Protein AF-X1DTW3-F1 (afdb_monomer)

pLDDT: mean 77.18, std 14.99, range [38.0, 96.31]

Organism: NCBI:txid412755

Solvent-accessible surface area (backbone atoms only — not comparable to full-atom values): 9572 Å² total; per-residue (Å²): 122,100,58,83,88,51,92,76,68,84,74,63,46,81,51,76,61,76,62,51,78,38,65,76,52,31,53,56,52,50,54,46,52,75,69,61,36,42,30,40,31,27,50,89,55,47,87,76,67,81,74,84,56,92,40,57,42,77,36,56,62,44,40,70,92,79,37,94,82,64,48,69,73,65,44,62,70,57,62,69,62,91,46,74,88,81,45,56,40,44,41,71,97,39,68,62,55,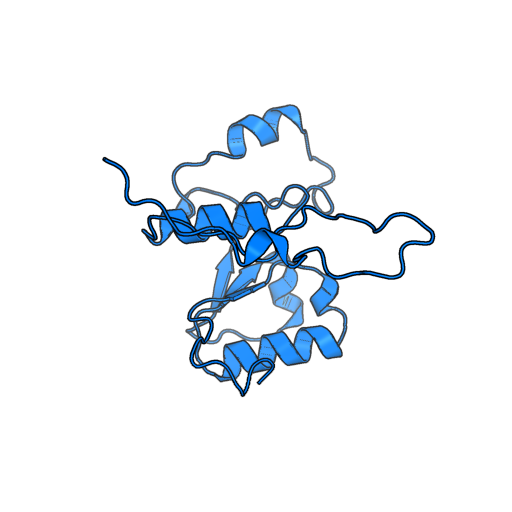35,52,52,52,52,40,48,74,73,65,54,74,85,82,84,86,75,93,78,68,84,80,71,72,77,62,92,86,62,86,70,87,71,86,79,52,78,75,70,75,69,66,74,80,74,72,85,128

Radius of gyration: 17.98 Å; Cα contacts (8 Å, |Δi|>4): 119; chains: 1; bounding box: 47×44×44 Å

Foldseek 3Di:
DVCPPDPDDDQEEEEEDPCCVDVVVVVVVVVCVVVVRQYEYEPVCCVVNPDDDPSYDYAHADDPVPDPVDDVVVVVVVLCDVDSVVDHHYCPQHPVSSVVSVCVNVVDPPDDDDPPPSPDDDDVPDPDPDPDDCVVVPPPPPPDD

Sequence (145 aa):
MRFPKTDWRPSHFLCVTTWVMKDSYRADVLKAIDLGIPCFMGERIRHIFDRDDKNIVWIDCAFPHFDKSYDINETRLKWWLRDISDGTLNFYAHSLFATTRLAAYMGFNPLYFVGCDLGWKGIKGDTDQDHFDSSYEDTTFRKPS

Nearest PDB structures (foldseek):
  9c0t-assembly1_D  TM=6.292E-01  e=6.115E-01  Methanosarcina thermophila
  5dou-assembly2_C  TM=4.445E-01  e=2.544E-01  Homo sapiens
  5dou-assembly1_B  TM=4.402E-01  e=2.223E-01  Homo sapiens
  5dou-assembly2_D  TM=4.225E-01  e=3.565E-01  Homo sapiens
  3cuy-assembly1_A  TM=4.625E-01  e=1.200E+00  Xanthomonas campestris pv. campestris

Mean predicted aligned error: 9.66 Å

Secondary structure (DSSP, 8-state):
---TT-S---S-EEE--GGGGSHHHHHHHHHHHHTT--EEEEGGGHHHH----TTEEEE-EE-TTT-TT--HHHHHHHTT-S-STTSPEE-SS-HHHHHHHHHHHTT--S----S--TT----TT--------GGGGG-------

Structure (mmCIF, N/CA/C/O backbone):
data_AF-X1DTW3-F1
#
_entry.id   AF-X1DTW3-F1
#
loop_
_atom_site.group_PDB
_atom_site.id
_atom_site.type_symbol
_atom_site.label_atom_id
_atom_site.label_alt_id
_atom_site.label_comp_id
_atom_site.label_asym_id
_atom_site.label_entity_id
_atom_site.label_seq_id
_atom_site.pdbx_PDB_ins_code
_atom_site.Cartn_x
_atom_site.Cartn_y
_atom_site.Cartn_z
_atom_site.occupancy
_atom_site.B_iso_or_equiv
_atom_site.auth_seq_id
_atom_site.auth_comp_id
_atom_site.auth_asym_id
_atom_site.auth_atom_id
_atom_site.pdbx_PDB_model_num
ATOM 1 N N . MET A 1 1 ? 3.481 -14.038 12.176 1.00 52.19 1 MET A N 1
ATOM 2 C CA . MET A 1 1 ? 3.506 -12.564 12.314 1.00 52.19 1 MET A CA 1
ATOM 3 C C . MET A 1 1 ? 4.961 -12.115 12.218 1.00 52.19 1 MET A C 1
ATOM 5 O O . MET A 1 1 ? 5.769 -12.684 12.938 1.00 52.19 1 MET A O 1
ATOM 9 N N . ARG A 1 2 ? 5.327 -11.211 11.291 1.00 49.09 2 ARG A N 1
ATOM 10 C CA . ARG A 1 2 ? 6.746 -10.918 10.969 1.00 49.09 2 ARG A CA 1
ATOM 11 C C . ARG A 1 2 ? 7.518 -10.164 12.073 1.00 49.09 2 ARG A C 1
ATOM 13 O O . ARG A 1 2 ? 8.738 -10.222 12.068 1.00 49.09 2 ARG A O 1
ATOM 20 N N . PHE A 1 3 ? 6.839 -9.555 13.052 1.00 64.75 3 PHE A N 1
ATOM 21 C CA . PHE A 1 3 ? 7.474 -8.805 14.151 1.00 64.75 3 PHE A CA 1
ATOM 22 C C . PHE A 1 3 ? 6.911 -9.211 15.526 1.00 64.75 3 PHE A C 1
ATOM 24 O O . PHE A 1 3 ? 6.176 -8.450 16.149 1.00 64.75 3 PHE A O 1
ATOM 31 N N . PRO A 1 4 ? 7.202 -10.429 16.019 1.00 62.28 4 PRO A N 1
ATOM 32 C CA . PRO A 1 4 ? 6.611 -10.927 17.265 1.00 62.28 4 PRO A CA 1
ATOM 33 C C . PRO A 1 4 ? 7.109 -10.192 18.519 1.00 62.28 4 PRO A C 1
ATOM 35 O O . PRO A 1 4 ? 6.465 -10.279 19.557 1.00 62.28 4 PRO A O 1
ATOM 38 N N . LYS A 1 5 ? 8.243 -9.486 18.429 1.00 74.69 5 LYS A N 1
ATOM 39 C CA . LYS A 1 5 ? 8.910 -8.820 19.561 1.00 74.69 5 LYS A CA 1
ATOM 40 C C . LYS A 1 5 ? 8.599 -7.329 19.696 1.00 74.69 5 LYS A C 1
ATOM 42 O O . LYS A 1 5 ? 9.045 -6.716 20.654 1.00 74.69 5 LYS A O 1
ATOM 47 N N . THR A 1 6 ? 7.903 -6.735 18.731 1.00 70.62 6 THR A N 1
ATOM 48 C CA . THR A 1 6 ? 7.489 -5.331 18.823 1.00 70.62 6 THR A CA 1
ATOM 49 C C . THR A 1 6 ? 6.064 -5.274 19.352 1.00 70.62 6 THR A C 1
ATOM 51 O O . THR A 1 6 ? 5.277 -6.171 19.053 1.00 70.62 6 THR A O 1
ATOM 54 N N . ASP A 1 7 ? 5.701 -4.215 20.069 1.00 78.88 7 ASP A N 1
ATOM 55 C CA . ASP A 1 7 ? 4.291 -3.925 20.381 1.00 78.88 7 ASP A CA 1
ATOM 56 C C . ASP A 1 7 ? 3.589 -3.240 19.203 1.00 78.88 7 ASP A C 1
ATOM 58 O O . ASP A 1 7 ? 2.370 -3.295 19.053 1.00 78.88 7 ASP A O 1
ATOM 62 N N . TRP A 1 8 ? 4.370 -2.636 18.306 1.00 76.19 8 TRP A N 1
ATOM 63 C CA . TRP A 1 8 ? 3.848 -1.997 17.110 1.00 76.19 8 TRP A CA 1
ATOM 64 C C . TRP A 1 8 ? 3.274 -3.023 16.127 1.00 76.19 8 TRP A C 1
ATOM 66 O O . TRP A 1 8 ? 3.944 -3.989 15.738 1.00 76.19 8 TRP A O 1
ATOM 76 N N . ARG A 1 9 ? 2.032 -2.796 15.698 1.00 82.44 9 ARG A N 1
ATOM 77 C CA . ARG A 1 9 ? 1.348 -3.554 14.646 1.00 82.44 9 ARG A CA 1
ATOM 78 C C . ARG A 1 9 ? 0.851 -2.576 13.583 1.00 82.44 9 ARG A C 1
ATOM 80 O O . ARG A 1 9 ? 0.284 -1.548 13.952 1.00 82.44 9 ARG A O 1
ATOM 87 N N . PRO A 1 10 ? 1.014 -2.883 12.285 1.00 86.75 10 PRO A N 1
ATOM 88 C CA . PRO A 1 10 ? 0.364 -2.098 11.248 1.00 86.75 10 PRO A CA 1
ATOM 89 C C . PRO A 1 10 ? -1.154 -2.128 11.448 1.00 86.75 10 PRO A C 1
ATOM 91 O O . PRO A 1 10 ? -1.735 -3.197 11.629 1.00 86.75 10 PRO A O 1
ATOM 94 N N . SER A 1 11 ? -1.788 -0.959 11.412 1.00 92.19 11 SER A N 1
ATOM 95 C CA . SER A 1 11 ? -3.248 -0.814 11.465 1.00 92.19 11 SER A CA 1
ATOM 96 C C . SER A 1 11 ? -3.884 -0.727 10.078 1.00 92.19 11 SER A C 1
ATOM 98 O O . SER A 1 11 ? -5.099 -0.826 9.961 1.00 92.19 11 SER A O 1
ATOM 100 N N . HIS A 1 12 ? -3.067 -0.541 9.039 1.00 94.50 12 HIS A N 1
ATOM 101 C CA . HIS A 1 12 ? -3.478 -0.429 7.646 1.00 94.50 12 HIS A CA 1
ATOM 102 C C . HIS A 1 12 ? -2.391 -1.037 6.758 1.00 94.50 12 HIS A C 1
ATOM 104 O O . HIS A 1 12 ? -1.199 -0.905 7.051 1.00 94.50 12 HIS A O 1
ATOM 110 N N . PHE A 1 13 ? -2.794 -1.667 5.659 1.00 94.38 13 PHE A N 1
ATOM 111 C CA . PHE A 1 13 ? -1.883 -2.191 4.645 1.00 94.38 13 PHE A CA 1
ATOM 112 C C . PHE A 1 13 ? -2.206 -1.622 3.268 1.00 94.38 13 PHE A C 1
ATOM 114 O O . PHE A 1 13 ? -3.367 -1.401 2.939 1.00 94.38 13 PHE A O 1
ATOM 121 N N . LEU A 1 14 ? -1.173 -1.443 2.445 1.00 92.69 14 LEU A N 1
ATOM 122 C CA . LEU A 1 14 ? -1.296 -1.121 1.027 1.00 92.69 14 LEU A CA 1
ATOM 123 C C . LEU A 1 14 ? -0.646 -2.238 0.204 1.00 92.69 14 LEU A C 1
ATOM 125 O O . LEU A 1 14 ? 0.537 -2.534 0.379 1.00 92.69 14 LEU A O 1
ATOM 129 N N . CYS A 1 15 ? -1.399 -2.832 -0.720 1.00 92.50 15 CYS A N 1
ATOM 130 C CA . CYS A 1 15 ? -0.908 -3.838 -1.650 1.00 92.50 15 CYS A CA 1
ATOM 131 C C . CYS A 1 15 ? -1.303 -3.496 -3.087 1.00 92.50 15 CYS A C 1
ATOM 133 O O . CYS A 1 15 ? -2.432 -3.678 -3.521 1.00 92.50 15 CYS A O 1
ATOM 135 N N . VAL A 1 16 ? -0.344 -3.010 -3.857 1.00 88.06 16 VAL A N 1
ATOM 136 C CA . VAL A 1 16 ? -0.557 -2.556 -5.245 1.00 88.06 16 VAL A CA 1
ATOM 137 C C . VAL A 1 16 ? 0.562 -3.064 -6.154 1.00 88.06 16 VAL A C 1
ATOM 139 O O . VAL A 1 16 ? 0.801 -2.555 -7.238 1.00 88.06 16 VAL A O 1
ATOM 142 N N . THR A 1 17 ? 1.287 -4.080 -5.693 1.00 85.50 17 THR A N 1
ATOM 143 C CA . THR A 1 17 ? 2.455 -4.647 -6.359 1.00 85.50 17 THR A CA 1
ATOM 144 C C . THR A 1 17 ? 2.091 -5.940 -7.075 1.00 85.50 17 THR A C 1
ATOM 146 O O . THR A 1 17 ? 1.357 -6.760 -6.534 1.00 85.50 17 THR A O 1
ATOM 149 N N . THR A 1 18 ? 2.653 -6.188 -8.258 1.00 84.88 18 THR A N 1
ATOM 150 C CA . THR A 1 18 ? 2.465 -7.467 -8.967 1.00 84.88 18 THR A CA 1
ATOM 151 C C . THR A 1 18 ? 3.280 -8.619 -8.400 1.00 84.88 18 THR A C 1
ATOM 153 O O . THR A 1 18 ? 3.116 -9.761 -8.825 1.00 84.88 18 THR A O 1
ATOM 156 N N . TRP A 1 19 ? 4.111 -8.370 -7.386 1.00 88.31 19 TRP A N 1
ATOM 157 C CA . TRP A 1 19 ? 4.806 -9.431 -6.657 1.00 88.31 19 TRP A CA 1
ATOM 158 C C . TRP A 1 19 ? 3.848 -10.426 -5.990 1.00 88.31 19 TRP A C 1
ATOM 160 O O . TRP A 1 19 ? 4.244 -11.561 -5.744 1.00 88.31 19 TRP A O 1
ATOM 170 N N . VAL A 1 20 ? 2.580 -10.051 -5.796 1.00 90.69 20 VAL A N 1
ATOM 171 C CA . VAL A 1 20 ? 1.488 -10.949 -5.379 1.00 90.69 20 VAL A CA 1
ATOM 172 C C . VAL A 1 20 ? 1.210 -12.095 -6.356 1.00 90.69 20 VAL A C 1
ATOM 174 O O . VAL A 1 20 ? 0.534 -13.045 -5.991 1.00 90.69 20 VAL A O 1
ATOM 177 N N . MET A 1 21 ? 1.744 -12.063 -7.580 1.00 89.50 21 MET A N 1
ATOM 178 C CA . MET A 1 21 ? 1.722 -13.240 -8.455 1.00 89.50 21 MET A CA 1
ATOM 179 C C . MET A 1 21 ? 2.582 -14.391 -7.903 1.00 89.50 21 MET A C 1
ATOM 181 O O . MET A 1 21 ? 2.415 -15.532 -8.319 1.00 89.50 21 MET A O 1
ATOM 185 N N . LYS A 1 22 ? 3.501 -14.114 -6.966 1.00 93.06 22 LYS A N 1
ATOM 186 C CA . LYS A 1 22 ? 4.281 -15.133 -6.255 1.00 93.06 22 LYS A CA 1
ATOM 187 C C . LYS A 1 22 ? 3.531 -15.589 -5.006 1.00 93.06 22 LYS A C 1
ATOM 189 O O . LYS A 1 22 ? 3.225 -14.774 -4.135 1.00 93.06 22 LYS A O 1
ATOM 194 N N . ASP A 1 23 ? 3.324 -16.898 -4.879 1.00 92.81 23 ASP A N 1
ATOM 195 C CA . ASP A 1 23 ? 2.543 -17.514 -3.795 1.00 92.81 23 ASP A CA 1
ATOM 196 C C . ASP A 1 23 ? 3.000 -17.109 -2.398 1.00 92.81 23 ASP A C 1
ATOM 198 O O . ASP A 1 23 ? 2.175 -16.783 -1.549 1.00 92.81 23 ASP A O 1
ATOM 202 N N . SER A 1 24 ? 4.311 -17.063 -2.161 1.00 91.25 24 SER A N 1
ATOM 203 C CA . SER A 1 24 ? 4.863 -16.687 -0.857 1.00 91.25 24 SER A CA 1
ATOM 204 C C . SER A 1 24 ? 4.513 -15.252 -0.459 1.00 91.25 24 SER A C 1
ATOM 206 O O . SER A 1 24 ? 4.203 -14.993 0.701 1.00 91.25 24 SER A O 1
ATOM 208 N N . TYR A 1 25 ? 4.517 -14.322 -1.416 1.00 90.31 25 TYR A N 1
ATOM 209 C CA . TYR A 1 25 ? 4.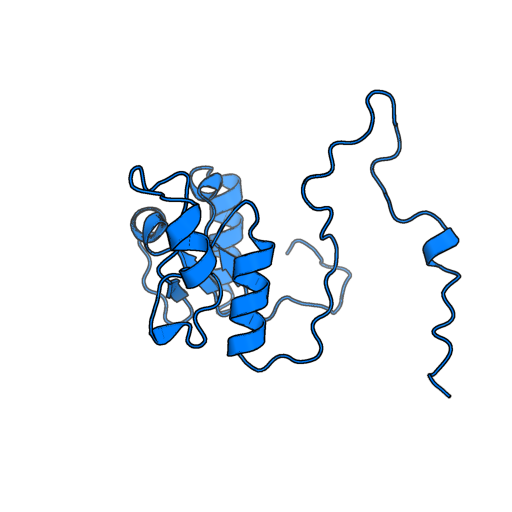156 -12.928 -1.170 1.00 90.31 25 TYR A CA 1
ATOM 210 C C . TYR A 1 25 ? 2.646 -12.784 -0.976 1.00 90.31 25 TYR A C 1
ATOM 212 O O . TYR A 1 25 ? 2.187 -12.134 -0.037 1.00 90.31 25 TYR A O 1
ATOM 220 N N . ARG A 1 26 ? 1.868 -13.456 -1.829 1.00 93.44 26 ARG A N 1
ATOM 221 C CA . ARG A 1 26 ? 0.407 -13.509 -1.736 1.00 93.44 26 ARG A CA 1
ATOM 222 C C . ARG A 1 26 ? -0.072 -14.068 -0.404 1.00 93.44 26 ARG A C 1
ATOM 224 O O . ARG A 1 26 ? -0.976 -13.493 0.189 1.00 93.44 26 ARG A O 1
ATOM 231 N N . ALA A 1 27 ? 0.555 -15.129 0.096 1.00 92.25 27 ALA A N 1
ATOM 232 C CA . ALA A 1 27 ? 0.214 -15.726 1.382 1.00 92.25 27 ALA A CA 1
ATOM 233 C C . ALA A 1 27 ? 0.356 -14.733 2.546 1.00 92.25 27 ALA A C 1
ATOM 235 O O . ALA A 1 27 ? -0.438 -14.767 3.482 1.00 92.25 27 ALA A O 1
ATOM 236 N N . ASP A 1 28 ? 1.339 -13.833 2.503 1.00 90.06 28 ASP A N 1
ATOM 237 C CA . ASP A 1 28 ? 1.503 -12.820 3.547 1.00 90.06 28 ASP A CA 1
ATOM 238 C C . ASP A 1 28 ? 0.471 -11.692 3.448 1.00 90.06 28 ASP A C 1
ATOM 240 O O . ASP A 1 28 ? 0.022 -11.199 4.483 1.00 90.06 28 ASP A O 1
ATOM 244 N N . VAL A 1 29 ? 0.039 -11.336 2.234 1.00 92.19 29 VAL A N 1
ATOM 245 C CA . VAL A 1 29 ? -1.091 -10.417 2.032 1.00 92.19 29 VAL A CA 1
ATOM 246 C C . VAL A 1 29 ? -2.385 -11.049 2.546 1.00 92.19 29 VAL A C 1
ATOM 248 O O . VAL A 1 29 ? -3.084 -10.422 3.332 1.00 92.19 29 VAL A O 1
ATOM 251 N N . LEU A 1 30 ? -2.664 -12.310 2.195 1.00 93.75 30 LEU A N 1
ATOM 252 C CA . LEU A 1 30 ? -3.854 -13.034 2.660 1.00 93.75 30 LEU A CA 1
ATOM 253 C C . LEU A 1 30 ? -3.938 -13.074 4.191 1.00 93.75 30 LEU A C 1
ATOM 255 O O . LEU A 1 30 ? -4.978 -12.734 4.742 1.00 93.75 30 LEU A O 1
ATOM 259 N N . LYS A 1 31 ? -2.826 -13.350 4.887 1.00 92.12 31 LYS A N 1
ATOM 260 C CA . LYS A 1 31 ? -2.778 -13.293 6.361 1.00 92.12 31 LYS A CA 1
ATOM 261 C C . LYS A 1 31 ? -3.167 -11.925 6.920 1.00 92.12 31 LYS A C 1
ATOM 263 O O . LYS A 1 31 ? -3.790 -11.868 7.972 1.00 92.12 31 LYS A O 1
ATOM 268 N N . ALA A 1 32 ? -2.760 -10.828 6.278 1.00 90.50 32 ALA A N 1
ATOM 269 C CA . ALA A 1 32 ? -3.124 -9.487 6.735 1.00 90.50 32 ALA A CA 1
ATOM 270 C C . ALA A 1 32 ? -4.631 -9.242 6.594 1.00 90.50 32 ALA A C 1
ATOM 272 O O . ALA A 1 32 ? -5.247 -8.686 7.505 1.00 90.50 32 ALA A O 1
ATOM 273 N N . ILE A 1 33 ? -5.224 -9.713 5.495 1.00 94.31 33 ILE A N 1
ATOM 274 C CA . ILE A 1 33 ? -6.660 -9.573 5.279 1.00 94.31 33 ILE A CA 1
ATOM 275 C C . ILE A 1 33 ? -7.445 -10.479 6.245 1.00 94.31 33 ILE A C 1
ATOM 277 O O . ILE A 1 33 ? -8.423 -10.022 6.828 1.00 94.31 33 ILE A O 1
ATOM 281 N N . ASP A 1 34 ? -6.989 -11.711 6.499 1.00 95.25 34 ASP A N 1
ATOM 282 C CA . ASP A 1 34 ? -7.622 -12.661 7.436 1.00 95.25 34 ASP A CA 1
ATOM 283 C C . ASP A 1 34 ? -7.617 -12.164 8.892 1.00 95.25 34 ASP A C 1
ATOM 285 O O . ASP A 1 34 ? -8.464 -12.553 9.693 1.00 95.25 34 ASP A O 1
ATOM 289 N N . LEU A 1 35 ? -6.688 -11.269 9.243 1.00 93.56 35 LEU A N 1
ATOM 290 C CA . LEU A 1 35 ? -6.673 -10.582 10.538 1.00 93.56 35 LEU A CA 1
ATOM 291 C C . LEU A 1 35 ? -7.732 -9.470 10.646 1.00 93.56 35 LEU A C 1
ATOM 293 O O . LEU A 1 35 ? -7.821 -8.823 11.687 1.00 93.56 35 LEU A O 1
ATOM 297 N N . GLY A 1 36 ? -8.507 -9.212 9.589 1.00 94.81 36 GLY A N 1
ATOM 298 C CA . GLY A 1 36 ? -9.521 -8.158 9.553 1.00 94.81 36 GLY A CA 1
ATOM 299 C C . GLY A 1 36 ? -8.944 -6.740 9.492 1.00 94.81 36 GLY A C 1
ATOM 300 O O . GLY A 1 36 ? -9.677 -5.772 9.687 1.00 94.81 36 GLY A O 1
ATOM 301 N N . ILE A 1 37 ? -7.640 -6.593 9.235 1.00 94.00 37 ILE A N 1
ATOM 302 C CA . ILE A 1 37 ? -6.972 -5.288 9.171 1.00 94.00 37 ILE A CA 1
ATOM 303 C C . ILE A 1 37 ? -7.344 -4.608 7.844 1.00 94.00 37 ILE A C 1
ATOM 305 O O . ILE A 1 37 ? -7.318 -5.282 6.810 1.00 94.00 37 ILE A O 1
ATOM 309 N N . PRO A 1 38 ? -7.674 -3.304 7.826 1.00 95.25 38 PRO A N 1
ATOM 310 C CA . PRO A 1 38 ? -7.921 -2.570 6.589 1.00 95.25 38 PRO A CA 1
ATOM 311 C C . PRO A 1 38 ? -6.782 -2.718 5.568 1.00 95.25 38 PRO A C 1
ATOM 313 O O . PRO A 1 38 ? -5.622 -2.399 5.848 1.00 95.25 38 PRO A O 1
ATOM 316 N N . CYS A 1 39 ? -7.123 -3.197 4.374 1.00 94.88 39 CYS A N 1
ATOM 317 C CA . CYS A 1 39 ? -6.200 -3.462 3.277 1.00 94.88 39 CYS A CA 1
ATOM 318 C C . CYS A 1 39 ? -6.633 -2.686 2.031 1.00 94.88 39 CYS A C 1
ATOM 320 O O . CYS A 1 39 ? -7.654 -2.985 1.420 1.00 94.88 39 CYS A O 1
ATOM 322 N N . PHE A 1 40 ? -5.824 -1.718 1.619 1.00 93.06 40 PHE A N 1
ATOM 323 C CA . PHE A 1 40 ? -5.999 -1.000 0.364 1.00 93.06 40 PHE A CA 1
ATOM 324 C C . PHE A 1 40 ? -5.302 -1.779 -0.745 1.00 93.06 40 PHE A C 1
ATOM 326 O O . PHE A 1 40 ? -4.095 -2.027 -0.669 1.00 93.06 40 PHE A O 1
ATOM 333 N N . MET A 1 41 ? -6.051 -2.203 -1.755 1.00 92.19 41 MET A N 1
ATOM 334 C CA . MET A 1 41 ? -5.563 -3.123 -2.777 1.00 92.19 41 MET A CA 1
ATOM 335 C C . MET A 1 41 ? -5.766 -2.564 -4.177 1.00 92.19 41 MET A C 1
ATOM 337 O O . MET A 1 41 ? -6.804 -1.992 -4.478 1.00 92.19 41 MET A O 1
ATOM 341 N N . GLY A 1 42 ? -4.782 -2.732 -5.056 1.00 89.25 42 GLY A N 1
ATOM 342 C CA . GLY A 1 42 ? -4.902 -2.250 -6.432 1.00 89.25 42 GLY A CA 1
ATOM 343 C C . GLY A 1 42 ? -6.005 -2.985 -7.197 1.00 89.25 42 GLY A C 1
ATOM 344 O O . GLY A 1 42 ? -5.973 -4.211 -7.269 1.00 89.25 42 GLY A O 1
ATOM 345 N N . GLU A 1 43 ? -6.924 -2.268 -7.847 1.00 88.12 43 GLU A N 1
ATOM 346 C CA . GLU A 1 43 ? -8.012 -2.877 -8.639 1.00 88.12 43 GLU A CA 1
ATOM 347 C C . GLU A 1 43 ? -7.459 -3.858 -9.691 1.00 88.12 43 GLU A C 1
ATOM 349 O O . GLU A 1 43 ? -7.986 -4.947 -9.910 1.00 88.12 43 GLU A O 1
ATOM 354 N N . ARG A 1 44 ? -6.303 -3.535 -10.286 1.00 84.94 44 ARG A N 1
ATOM 355 C CA . ARG A 1 44 ? 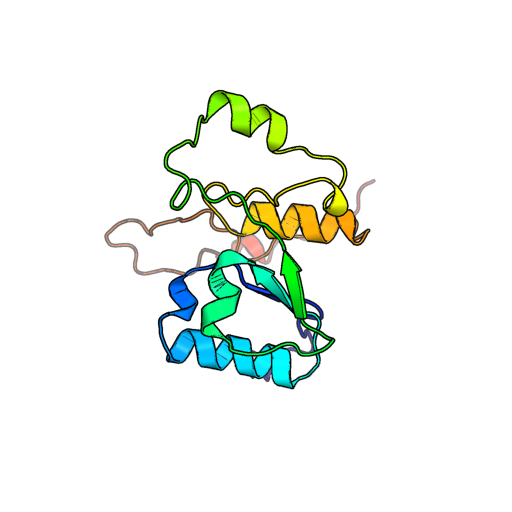-5.654 -4.373 -11.308 1.00 84.94 44 ARG A CA 1
ATOM 356 C C . ARG A 1 44 ? -5.233 -5.757 -10.807 1.00 84.94 44 ARG A C 1
ATOM 358 O O . ARG A 1 44 ? -5.131 -6.670 -11.620 1.00 84.94 44 ARG A O 1
ATOM 365 N N . ILE A 1 45 ? -4.985 -5.927 -9.507 1.00 89.38 45 ILE A N 1
ATOM 366 C CA . ILE A 1 45 ? -4.618 -7.225 -8.916 1.00 89.38 45 ILE A CA 1
ATOM 367 C C . ILE A 1 45 ? -5.822 -7.959 -8.313 1.00 89.38 45 ILE A C 1
ATOM 369 O O . ILE A 1 45 ? -5.647 -9.045 -7.770 1.00 89.38 45 ILE A O 1
ATOM 373 N N . ARG A 1 46 ? -7.043 -7.420 -8.432 1.00 92.50 46 ARG A N 1
ATOM 374 C CA . ARG A 1 46 ? -8.257 -8.013 -7.852 1.00 92.50 46 ARG A CA 1
ATOM 375 C C . ARG A 1 46 ? -8.500 -9.455 -8.278 1.00 92.50 46 ARG A C 1
ATOM 377 O O . ARG A 1 46 ? -8.734 -10.319 -7.437 1.00 92.50 46 ARG A O 1
ATOM 384 N N . HIS A 1 47 ? -8.323 -9.729 -9.568 1.00 92.12 47 HIS A N 1
ATOM 385 C CA . HIS A 1 47 ? -8.468 -11.063 -10.155 1.00 92.12 47 HIS A CA 1
ATOM 386 C C . HIS A 1 47 ? -7.517 -12.127 -9.566 1.00 92.12 47 HIS A C 1
ATOM 388 O O . HIS A 1 47 ? -7.705 -13.311 -9.819 1.00 92.12 47 HIS A O 1
ATOM 394 N N . ILE A 1 48 ? -6.486 -11.731 -8.809 1.00 92.69 48 ILE A N 1
ATOM 395 C CA . ILE A 1 48 ? -5.502 -12.647 -8.209 1.00 92.69 48 ILE A CA 1
ATOM 396 C C . ILE A 1 48 ? -5.989 -13.218 -6.871 1.00 92.69 48 ILE A C 1
ATOM 398 O O . ILE A 1 48 ? -5.547 -14.301 -6.476 1.00 92.69 48 ILE A O 1
ATOM 402 N N . PHE A 1 49 ? -6.837 -12.477 -6.151 1.00 89.62 49 PHE A N 1
ATOM 403 C CA . PHE A 1 49 ? -7.212 -12.817 -4.780 1.00 89.62 49 PHE A CA 1
ATOM 404 C C . PHE A 1 49 ? -8.520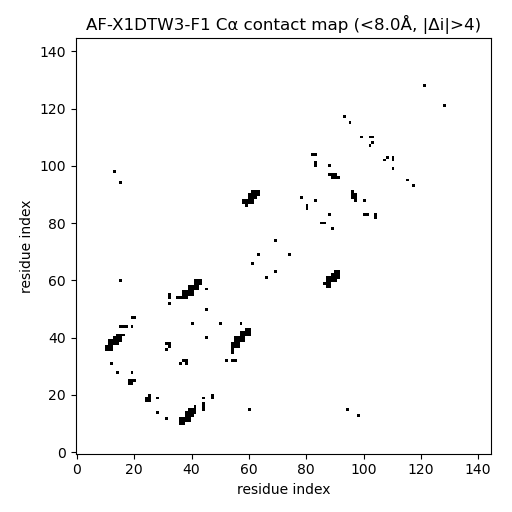 -13.607 -4.702 1.00 89.62 49 PHE A C 1
ATOM 406 O O . PHE A 1 49 ? -8.610 -14.445 -3.819 1.00 89.62 49 PHE A O 1
ATOM 413 N N . ASP A 1 50 ? -9.468 -13.418 -5.630 1.00 87.69 50 ASP A N 1
ATOM 414 C CA . ASP A 1 50 ? -10.813 -14.033 -5.578 1.00 87.69 50 ASP A CA 1
ATOM 415 C C . ASP A 1 50 ? -11.497 -13.821 -4.211 1.00 87.69 50 ASP A C 1
ATOM 417 O O . ASP A 1 50 ? -11.991 -14.745 -3.567 1.00 87.69 50 ASP A O 1
ATOM 421 N N . ARG A 1 51 ? -11.433 -12.578 -3.711 1.00 89.44 51 ARG A N 1
ATOM 422 C CA . ARG A 1 51 ? -11.983 -12.176 -2.412 1.00 89.44 51 ARG A CA 1
ATOM 423 C C . ARG A 1 51 ? -12.649 -10.810 -2.474 1.00 89.44 51 ARG A C 1
ATOM 425 O O . ARG A 1 51 ? -12.150 -9.913 -3.147 1.00 89.44 51 ARG A O 1
ATOM 432 N N . ASP A 1 52 ? -13.703 -10.652 -1.678 1.00 91.75 52 ASP A N 1
ATOM 433 C CA . ASP A 1 52 ? -14.459 -9.407 -1.489 1.00 91.75 52 ASP A CA 1
ATOM 434 C C . ASP A 1 52 ? -14.732 -9.143 0.010 1.00 91.75 52 ASP A C 1
ATOM 436 O O . ASP A 1 52 ? -15.831 -8.753 0.414 1.00 91.75 52 ASP A O 1
ATOM 440 N N . ASP A 1 53 ? -13.749 -9.404 0.879 1.00 96.31 53 ASP A N 1
ATOM 441 C CA . ASP A 1 53 ? -13.885 -9.128 2.312 1.00 96.31 53 ASP A CA 1
ATOM 442 C C . ASP A 1 53 ? -14.132 -7.639 2.593 1.00 96.31 53 ASP A C 1
ATOM 444 O O . ASP A 1 53 ? -13.589 -6.753 1.936 1.00 96.31 53 ASP A O 1
ATOM 448 N N . LYS A 1 54 ? -14.892 -7.350 3.657 1.00 96.19 54 LYS A N 1
ATOM 449 C CA . LYS A 1 54 ? -15.284 -5.978 4.034 1.00 96.19 54 LYS A CA 1
ATOM 450 C C . LYS A 1 54 ? -14.114 -5.065 4.409 1.00 96.19 54 LYS A C 1
ATOM 452 O O . LYS A 1 54 ? -14.277 -3.850 4.409 1.00 96.19 54 LYS A O 1
ATOM 457 N N . ASN A 1 55 ? -12.971 -5.632 4.788 1.00 95.94 55 ASN A N 1
ATOM 458 C CA . ASN A 1 55 ? -11.758 -4.884 5.112 1.00 95.94 55 ASN A CA 1
ATOM 459 C C . ASN A 1 55 ? -10.859 -4.641 3.890 1.00 95.94 55 ASN A C 1
ATOM 461 O O . ASN A 1 55 ? -9.795 -4.046 4.053 1.00 95.94 55 ASN A O 1
ATOM 465 N N . ILE A 1 56 ? -11.261 -5.074 2.692 1.00 95.25 56 ILE A N 1
ATOM 466 C CA . ILE A 1 56 ? -10.565 -4.753 1.447 1.00 95.25 56 ILE A CA 1
ATOM 467 C C . ILE A 1 56 ? -11.185 -3.496 0.834 1.00 95.25 56 ILE A C 1
ATOM 469 O O . ILE A 1 56 ? -12.386 -3.433 0.581 1.00 95.25 56 ILE A O 1
ATOM 473 N N . VAL A 1 57 ? -10.344 -2.505 0.551 1.00 92.31 57 VAL A N 1
ATOM 474 C CA . VAL A 1 57 ? -10.707 -1.324 -0.234 1.00 92.31 57 VAL A CA 1
ATOM 475 C C . VAL A 1 57 ? -9.947 -1.389 -1.546 1.00 92.31 57 VAL A C 1
ATOM 477 O O . VAL A 1 57 ? -8.726 -1.215 -1.575 1.00 92.31 57 VAL A O 1
ATOM 480 N N . TRP A 1 58 ? -10.664 -1.652 -2.635 1.00 90.69 58 TRP A N 1
ATOM 481 C CA . TRP A 1 58 ? -10.065 -1.638 -3.960 1.00 90.69 58 TRP A CA 1
ATOM 482 C C . TRP A 1 58 ? -9.858 -0.200 -4.437 1.00 90.69 58 TRP A C 1
ATOM 484 O O . TRP A 1 58 ? -10.756 0.636 -4.357 1.00 90.69 58 TRP A O 1
ATOM 494 N N . ILE A 1 59 ? -8.642 0.091 -4.887 1.00 86.62 59 ILE A N 1
ATOM 495 C CA . ILE A 1 59 ? -8.206 1.414 -5.321 1.00 86.62 59 ILE A CA 1
ATOM 496 C C . ILE A 1 59 ? -7.651 1.334 -6.737 1.00 86.62 59 ILE A C 1
ATOM 498 O O . ILE A 1 59 ? -6.815 0.481 -7.056 1.00 86.62 59 ILE A O 1
ATOM 502 N N . ASP A 1 60 ? -8.075 2.252 -7.596 1.00 82.38 60 ASP A N 1
ATOM 503 C CA . ASP A 1 60 ? -7.455 2.385 -8.906 1.00 82.38 60 ASP A CA 1
ATOM 504 C C . ASP A 1 60 ? -6.061 3.011 -8.756 1.00 82.38 60 ASP A C 1
ATOM 506 O O . ASP A 1 60 ? -5.870 3.967 -8.003 1.00 82.38 60 ASP A O 1
ATOM 510 N N . CYS A 1 61 ? -5.070 2.455 -9.453 1.00 76.12 61 CY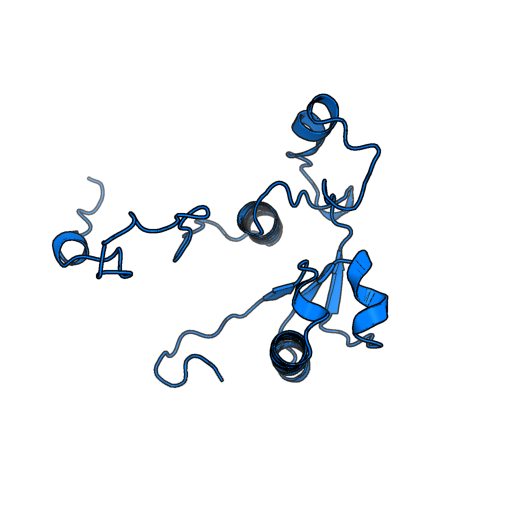S A N 1
ATOM 511 C CA . CYS A 1 61 ? -3.677 2.892 -9.375 1.00 76.12 61 CYS A CA 1
ATOM 512 C C . CYS A 1 61 ? -3.076 3.105 -10.768 1.00 76.12 61 CYS A C 1
ATOM 514 O O . CYS A 1 61 ? -3.157 2.244 -11.649 1.00 76.12 61 CYS A O 1
ATOM 516 N N . ALA A 1 62 ? -2.403 4.242 -10.935 1.00 70.56 62 ALA A N 1
ATOM 517 C CA . ALA A 1 62 ? -1.803 4.678 -12.180 1.00 70.56 62 ALA A CA 1
ATOM 518 C C . ALA A 1 62 ? -0.410 4.083 -12.184 1.00 70.56 62 ALA A C 1
ATOM 520 O O . ALA A 1 62 ? 0.474 4.506 -11.434 1.00 70.56 62 ALA A O 1
ATOM 521 N N . PHE A 1 63 ? -0.248 3.052 -13.000 1.00 66.56 63 PHE A N 1
ATOM 522 C CA . PHE A 1 63 ? 1.002 2.335 -13.126 1.00 66.56 63 PHE A CA 1
ATOM 523 C C . PHE A 1 63 ? 1.630 2.638 -14.484 1.00 66.56 63 PHE A C 1
ATOM 525 O O . PHE A 1 63 ? 1.080 2.215 -15.503 1.00 66.56 63 PHE A O 1
ATOM 532 N N . PRO A 1 64 ? 2.827 3.246 -14.517 1.00 60.25 64 PRO A N 1
ATOM 533 C CA . PRO A 1 64 ? 3.564 3.452 -15.765 1.00 60.25 64 PRO A CA 1
ATOM 534 C C . PRO A 1 64 ? 3.856 2.132 -16.481 1.00 60.25 64 PRO A C 1
ATOM 536 O O . PRO A 1 64 ? 3.927 2.069 -17.700 1.00 60.25 64 PRO A O 1
ATOM 539 N N . HIS A 1 65 ? 4.013 1.054 -15.709 1.00 56.97 65 HIS A N 1
ATOM 540 C CA . HIS A 1 65 ? 4.314 -0.272 -16.238 1.00 56.97 65 HIS A CA 1
ATOM 541 C C . HIS A 1 65 ? 3.111 -0.971 -16.884 1.00 56.97 65 HIS A C 1
ATOM 543 O O . HIS A 1 65 ? 3.316 -1.903 -17.658 1.00 56.97 65 HIS A O 1
ATOM 549 N N . PHE A 1 66 ? 1.877 -0.551 -16.577 1.00 55.31 66 PHE A N 1
ATOM 550 C CA . PHE A 1 66 ? 0.661 -1.179 -17.109 1.00 55.31 66 PHE A CA 1
ATOM 551 C C . PHE A 1 66 ? 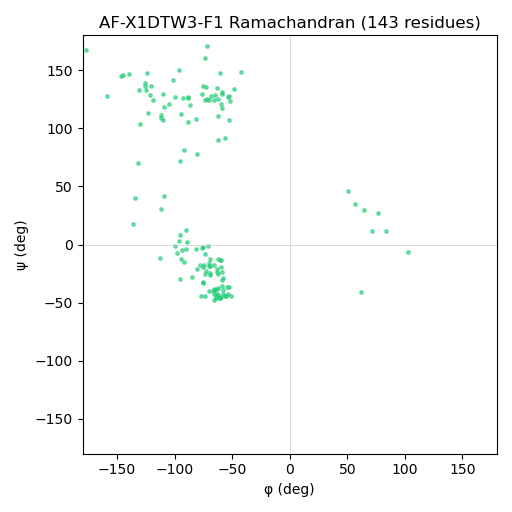-0.128 -0.294 -18.068 1.00 55.31 66 PHE A C 1
ATOM 553 O O . PHE A 1 66 ? -1.026 -0.806 -18.734 1.00 55.31 66 PHE A O 1
ATOM 560 N N . ASP A 1 67 ? 0.184 0.998 -18.154 1.00 59.88 67 ASP A N 1
ATOM 561 C CA . ASP A 1 67 ? -0.446 1.894 -19.112 1.00 59.88 67 ASP A CA 1
ATOM 562 C C . ASP A 1 67 ? 0.554 2.304 -20.195 1.00 59.88 67 ASP A C 1
ATOM 564 O O . ASP A 1 67 ? 1.478 3.076 -19.961 1.00 59.88 67 ASP A O 1
ATOM 568 N N . LYS A 1 68 ? 0.392 1.764 -21.406 1.00 54.12 68 LYS A N 1
ATOM 569 C CA . LYS A 1 68 ? 1.243 2.124 -22.553 1.00 54.12 68 LYS A CA 1
ATOM 570 C C . LYS A 1 68 ? 0.994 3.556 -23.037 1.00 54.12 68 LYS A C 1
ATOM 572 O O . LYS A 1 68 ? 1.784 4.060 -23.827 1.00 54.12 68 LYS A O 1
ATOM 577 N N . SER A 1 69 ? -0.081 4.194 -22.568 1.00 55.28 69 SER A N 1
ATOM 578 C CA . SER A 1 69 ? -0.421 5.591 -22.850 1.00 55.28 69 SER A CA 1
ATOM 579 C C . SER A 1 69 ? 0.167 6.574 -21.829 1.00 55.28 69 SER A C 1
ATOM 581 O O . SER A 1 69 ? -0.208 7.743 -21.808 1.00 55.28 69 SER A O 1
ATOM 583 N N . TYR A 1 70 ? 1.101 6.109 -20.988 1.00 58.06 70 TYR A N 1
ATOM 584 C CA . TYR A 1 70 ? 1.750 6.898 -19.946 1.00 58.06 70 TYR A CA 1
ATOM 585 C C . TYR A 1 70 ? 2.545 8.082 -20.523 1.00 58.06 70 TYR A C 1
ATOM 587 O O . TYR A 1 70 ? 3.740 7.976 -20.806 1.00 58.06 70 TYR A O 1
ATOM 595 N N . ASP A 1 71 ? 1.890 9.234 -20.665 1.00 67.88 71 ASP A N 1
ATOM 596 C CA . ASP A 1 71 ? 2.563 10.511 -20.877 1.00 67.88 71 ASP A CA 1
ATOM 597 C C . ASP A 1 71 ? 3.043 11.050 -19.525 1.00 67.88 71 ASP A C 1
ATOM 599 O O . ASP A 1 71 ? 2.270 11.498 -18.669 1.00 67.88 71 ASP A O 1
ATOM 603 N N . ILE A 1 72 ? 4.358 11.010 -19.327 1.00 65.94 72 ILE A N 1
ATOM 604 C CA . ILE A 1 72 ? 5.009 11.494 -18.111 1.00 65.94 72 ILE A CA 1
ATOM 605 C C . ILE A 1 72 ? 4.704 12.973 -17.820 1.00 65.94 72 ILE A C 1
ATOM 607 O O . ILE A 1 72 ? 4.675 13.363 -16.651 1.00 65.94 72 ILE A O 1
ATOM 611 N N . ASN A 1 73 ? 4.442 13.790 -18.844 1.00 67.69 73 ASN A N 1
ATOM 612 C CA . ASN A 1 73 ? 4.175 15.217 -18.688 1.00 67.69 73 ASN A CA 1
ATOM 613 C C . ASN A 1 73 ? 2.753 15.477 -18.184 1.00 67.69 73 ASN A C 1
ATOM 615 O O . ASN A 1 73 ? 2.582 16.240 -17.233 1.00 67.69 73 ASN A O 1
ATOM 619 N N . GLU A 1 74 ? 1.744 14.798 -18.738 1.00 64.69 74 GLU A N 1
ATOM 620 C CA . GLU A 1 74 ? 0.374 14.884 -18.217 1.00 64.69 74 GLU A CA 1
ATOM 621 C C . GLU A 1 74 ? 0.261 14.307 -16.806 1.00 64.69 74 GLU A C 1
ATOM 623 O O . GLU A 1 74 ? -0.446 14.843 -15.946 1.00 64.69 74 GLU A O 1
ATOM 628 N N . THR A 1 75 ? 0.968 13.205 -16.554 1.00 61.84 75 THR A N 1
ATOM 629 C CA . THR A 1 75 ? 0.835 12.488 -15.290 1.00 61.84 75 THR A CA 1
ATOM 630 C C . THR A 1 75 ? 1.348 13.348 -14.135 1.00 61.84 75 THR A C 1
ATOM 632 O O . THR A 1 75 ? 0.680 13.406 -13.109 1.00 61.84 75 THR A O 1
ATOM 635 N N . ARG A 1 76 ? 2.439 14.115 -14.310 1.00 63.34 76 ARG A N 1
ATOM 636 C CA . ARG A 1 76 ? 2.977 15.029 -13.275 1.00 63.34 76 ARG A CA 1
ATOM 637 C C . ARG A 1 76 ? 1.943 15.998 -12.705 1.00 63.34 76 ARG A C 1
ATOM 639 O O . ARG A 1 76 ? 1.966 16.261 -11.504 1.00 63.34 76 ARG A O 1
ATOM 646 N N . LEU A 1 77 ? 1.026 16.495 -13.534 1.00 61.72 77 LEU A N 1
ATOM 647 C CA . LEU A 1 77 ? -0.055 17.387 -13.098 1.00 61.72 77 LEU A CA 1
ATOM 648 C C . LEU A 1 77 ? -1.160 16.625 -12.346 1.00 61.72 77 LEU A C 1
ATOM 650 O O . LEU A 1 77 ? -1.730 17.144 -11.391 1.00 61.72 77 LEU A O 1
ATOM 654 N N . LYS A 1 78 ? -1.401 15.363 -12.718 1.00 57.69 78 LYS A N 1
ATOM 655 C CA . LYS A 1 78 ? -2.332 14.427 -12.059 1.00 57.69 78 LYS A CA 1
ATOM 656 C C . LYS A 1 78 ? -1.723 13.746 -10.813 1.00 57.69 78 LYS A C 1
ATOM 658 O O . LYS A 1 78 ? -2.402 13.004 -10.110 1.00 57.69 78 LYS A O 1
ATOM 663 N N . TRP A 1 79 ? -0.447 13.976 -10.487 1.00 62.41 79 TRP A N 1
ATOM 664 C CA . TRP A 1 79 ? 0.199 13.376 -9.305 1.00 62.41 79 TRP A CA 1
ATOM 665 C C . TRP A 1 79 ? -0.33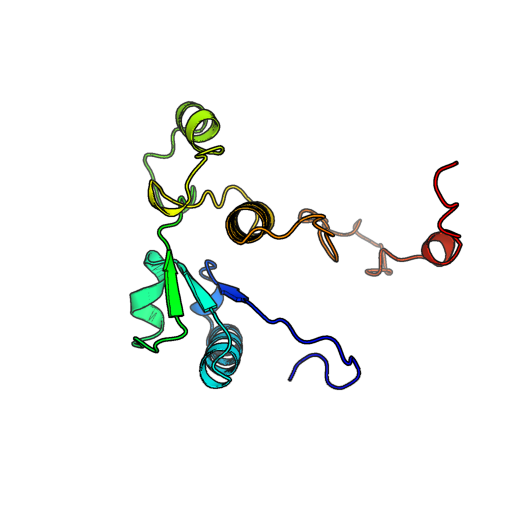4 13.924 -7.983 1.00 62.41 79 TRP A C 1
ATOM 667 O O . TRP A 1 79 ? -0.305 13.219 -6.975 1.00 62.41 79 TRP A O 1
ATOM 677 N N . TRP A 1 80 ? -0.844 15.152 -8.008 1.00 60.22 80 TRP A N 1
ATOM 678 C CA . TRP A 1 80 ? -1.337 15.882 -6.846 1.00 60.22 80 TRP A CA 1
ATOM 679 C C . TRP A 1 80 ? -2.861 16.029 -6.863 1.00 60.22 80 TRP A C 1
ATOM 681 O O . TRP A 1 80 ? -3.381 17.099 -6.549 1.00 60.22 80 TRP A O 1
ATOM 691 N N . LEU A 1 81 ? -3.599 14.974 -7.235 1.00 57.19 81 LEU A N 1
ATOM 692 C CA . LEU A 1 81 ? -5.054 15.003 -7.050 1.00 57.19 81 LEU A CA 1
ATOM 693 C C . LEU A 1 81 ? -5.352 15.125 -5.551 1.00 57.19 81 LEU A C 1
ATOM 695 O O . LEU A 1 81 ? -4.831 14.346 -4.743 1.00 57.19 81 LEU A O 1
ATOM 699 N N . ARG A 1 82 ? -6.138 16.152 -5.213 1.00 53.81 82 ARG A N 1
ATOM 700 C CA . ARG A 1 82 ? -6.500 16.528 -3.840 1.00 53.81 82 ARG A CA 1
ATOM 701 C C . ARG A 1 82 ? -7.429 15.520 -3.177 1.00 53.81 82 ARG A C 1
ATOM 703 O O . ARG A 1 82 ? -7.417 15.431 -1.955 1.00 53.81 82 ARG A O 1
ATOM 710 N N . ASP A 1 83 ? -8.183 14.771 -3.972 1.00 60.97 83 ASP A N 1
ATOM 711 C CA . ASP A 1 83 ? -9.099 13.751 -3.492 1.00 60.97 83 ASP A CA 1
ATOM 712 C C . ASP A 1 83 ? -8.723 12.390 -4.091 1.00 60.97 83 ASP A C 1
ATOM 714 O O . ASP A 1 83 ? -8.514 12.266 -5.299 1.00 60.97 83 ASP A O 1
ATOM 718 N N . ILE A 1 84 ? -8.579 11.380 -3.230 1.00 64.19 84 ILE A N 1
ATOM 719 C CA . ILE A 1 84 ? -8.345 9.988 -3.643 1.00 64.19 84 ILE A CA 1
ATOM 720 C C . ILE A 1 84 ? -9.629 9.383 -4.227 1.00 64.19 84 ILE A C 1
ATOM 722 O O . ILE A 1 84 ? -9.551 8.447 -5.016 1.00 64.19 84 ILE A O 1
ATOM 726 N N . SER A 1 85 ? -10.802 9.921 -3.880 1.00 60.41 85 SER A N 1
ATOM 727 C CA . SER A 1 85 ? -12.083 9.474 -4.433 1.00 60.41 85 SER A CA 1
ATOM 728 C C . SER A 1 85 ? -12.305 9.911 -5.886 1.00 60.41 85 SER A C 1
ATOM 730 O O . SER A 1 85 ? -12.981 9.205 -6.630 1.00 60.41 85 SER A O 1
ATOM 732 N N . ASP A 1 86 ? -11.669 11.006 -6.316 1.00 55.88 86 ASP A N 1
ATOM 733 C CA . ASP A 1 86 ? -11.811 11.569 -7.668 1.00 55.88 86 ASP A CA 1
ATOM 734 C C . ASP A 1 86 ? -10.803 11.014 -8.678 1.00 55.88 86 ASP A C 1
ATOM 736 O O . ASP A 1 86 ? -10.838 11.368 -9.861 1.00 55.88 86 ASP A O 1
ATOM 740 N N . GLY A 1 87 ? -9.864 10.167 -8.255 1.00 57.16 87 GLY A N 1
ATOM 741 C CA . GLY A 1 87 ? -8.922 9.643 -9.221 1.00 57.16 87 GLY A CA 1
ATOM 742 C C . GLY A 1 87 ? -7.910 8.636 -8.734 1.00 57.16 87 GLY A C 1
ATOM 743 O O . GLY A 1 87 ? -7.649 8.413 -7.557 1.00 57.16 87 GLY A O 1
ATOM 744 N N . THR A 1 88 ? -7.305 8.048 -9.748 1.00 69.56 88 THR A N 1
ATOM 745 C CA . THR A 1 88 ? -6.302 7.010 -9.687 1.00 69.56 88 THR A CA 1
ATOM 746 C C . THR A 1 88 ? -5.106 7.400 -8.793 1.00 69.56 88 THR A C 1
ATOM 748 O O . THR A 1 88 ? -4.454 8.433 -8.994 1.00 69.56 88 THR A O 1
ATOM 751 N N . LEU A 1 89 ? -4.761 6.549 -7.819 1.00 74.75 89 LEU A N 1
ATOM 752 C CA . LEU A 1 89 ? -3.578 6.720 -6.974 1.00 74.75 89 LEU A CA 1
ATOM 753 C C . LEU A 1 89 ? -2.305 6.590 -7.810 1.00 74.75 89 LEU A C 1
ATOM 755 O O . LEU A 1 89 ? -2.070 5.586 -8.479 1.00 74.75 89 LEU A O 1
ATOM 759 N N . ASN A 1 90 ? -1.451 7.610 -7.766 1.00 72.69 90 ASN A N 1
ATOM 760 C CA . ASN A 1 90 ? -0.191 7.560 -8.495 1.00 72.69 90 ASN A CA 1
ATOM 761 C C . ASN A 1 90 ? 0.803 6.615 -7.806 1.00 72.69 90 ASN A C 1
ATOM 763 O O . ASN A 1 90 ? 1.162 6.828 -6.648 1.00 72.69 90 ASN A O 1
ATOM 767 N N . PHE A 1 91 ? 1.290 5.632 -8.562 1.00 71.81 91 PHE A N 1
ATOM 768 C CA . PHE A 1 91 ? 2.295 4.668 -8.131 1.00 71.81 91 PHE A CA 1
ATOM 769 C C . PHE A 1 91 ? 3.633 4.846 -8.869 1.00 71.81 91 PHE A C 1
ATOM 771 O O . PHE A 1 91 ? 4.348 3.883 -9.142 1.00 71.81 91 PHE A O 1
ATOM 778 N N . TYR A 1 92 ? 3.984 6.072 -9.268 1.00 68.81 92 TYR A N 1
ATOM 779 C CA . TYR A 1 92 ? 5.230 6.301 -9.995 1.00 68.81 92 TYR A CA 1
ATOM 780 C C . TYR A 1 92 ? 6.452 5.856 -9.176 1.00 68.81 92 TYR A C 1
ATOM 782 O O . TYR A 1 92 ? 6.700 6.369 -8.087 1.00 68.81 92 TYR A O 1
ATOM 790 N N . ALA A 1 93 ? 7.218 4.918 -9.742 1.00 65.00 93 ALA A N 1
ATOM 791 C CA . ALA A 1 93 ? 8.478 4.352 -9.253 1.00 65.00 93 ALA A CA 1
ATOM 792 C C . ALA A 1 93 ? 8.439 3.592 -7.906 1.00 65.00 93 ALA A C 1
ATOM 794 O O . ALA A 1 93 ? 9.073 2.542 -7.807 1.00 65.00 93 ALA A O 1
ATOM 795 N N . HIS A 1 94 ? 7.706 4.058 -6.888 1.00 75.19 94 HIS A N 1
ATOM 796 C CA . HIS A 1 94 ? 7.745 3.490 -5.535 1.00 75.19 94 HIS A CA 1
ATOM 797 C C . HIS A 1 94 ? 6.387 3.516 -4.824 1.00 75.19 94 HIS A C 1
ATOM 799 O O . HIS A 1 94 ? 5.635 4.488 -4.917 1.00 75.19 94 HIS A O 1
ATOM 805 N N . SER A 1 95 ? 6.125 2.488 -4.006 1.00 82.69 95 SER A N 1
ATOM 806 C CA . SER A 1 95 ? 4.936 2.416 -3.142 1.00 82.69 95 SER A CA 1
ATOM 807 C C . SER A 1 95 ? 4.814 3.549 -2.147 1.00 82.69 95 SER A C 1
ATOM 809 O O . SER A 1 95 ? 3.702 3.881 -1.746 1.00 82.69 95 SER A O 1
ATOM 811 N N . LEU A 1 96 ? 5.939 4.174 -1.809 1.00 86.12 96 LEU A N 1
ATOM 812 C CA . LEU A 1 96 ? 5.998 5.319 -0.923 1.00 86.12 96 LEU A CA 1
ATOM 813 C C . LEU A 1 96 ? 5.021 6.428 -1.332 1.00 86.12 96 LEU A C 1
ATOM 815 O O . LEU A 1 96 ? 4.304 6.932 -0.478 1.00 86.12 96 LEU A O 1
ATOM 819 N N . PHE A 1 97 ? 4.922 6.770 -2.621 1.00 83.94 97 PHE A N 1
ATOM 820 C CA . PHE A 1 97 ? 4.035 7.851 -3.064 1.00 83.94 97 PHE A CA 1
ATOM 821 C C . PHE A 1 97 ? 2.558 7.540 -2.811 1.00 83.94 97 PHE A C 1
ATOM 823 O O . PHE A 1 97 ? 1.833 8.387 -2.286 1.00 83.94 97 PHE A O 1
ATOM 830 N N . ALA A 1 98 ? 2.120 6.324 -3.139 1.00 84.25 98 ALA A N 1
ATOM 831 C CA . ALA A 1 98 ? 0.746 5.902 -2.894 1.00 84.25 98 ALA A CA 1
ATOM 832 C C . ALA A 1 98 ? 0.449 5.814 -1.390 1.00 84.25 98 ALA A C 1
ATOM 834 O O . ALA A 1 98 ? -0.578 6.328 -0.950 1.00 84.25 98 ALA A O 1
ATOM 835 N N . THR A 1 99 ? 1.371 5.260 -0.593 1.00 89.44 99 THR A N 1
ATOM 836 C CA . THR A 1 99 ? 1.233 5.186 0.870 1.00 89.44 99 THR A CA 1
ATOM 837 C C . THR A 1 99 ? 1.130 6.573 1.499 1.00 89.44 99 THR A C 1
ATOM 839 O O . THR A 1 99 ? 0.244 6.801 2.317 1.00 89.44 99 THR A O 1
ATOM 842 N N . THR A 1 100 ? 1.986 7.519 1.104 1.00 88.50 100 THR A N 1
ATOM 843 C CA . THR A 1 100 ? 1.972 8.893 1.630 1.00 88.50 100 THR A CA 1
ATOM 844 C C . THR A 1 100 ? 0.652 9.591 1.338 1.00 88.50 100 THR A C 1
ATOM 846 O O . THR A 1 100 ? 0.070 10.207 2.229 1.00 88.50 100 THR A O 1
ATOM 849 N N . ARG A 1 101 ? 0.159 9.486 0.098 1.00 84.81 101 ARG A N 1
ATOM 850 C CA . ARG A 1 101 ? -1.110 10.111 -0.295 1.00 84.81 101 ARG A CA 1
ATOM 851 C C . ARG A 1 101 ? -2.275 9.514 0.477 1.00 84.81 101 ARG A C 1
ATOM 853 O O . ARG A 1 101 ? -3.085 10.262 1.015 1.00 84.81 101 ARG A O 1
ATOM 860 N N . LEU A 1 102 ? -2.319 8.189 0.570 1.00 88.00 102 LEU A N 1
ATOM 861 C CA . LEU A 1 102 ? -3.342 7.484 1.326 1.00 88.00 102 LEU A CA 1
ATOM 862 C C . LEU A 1 102 ? -3.329 7.884 2.806 1.00 88.00 102 LEU A C 1
ATOM 864 O O . LEU A 1 102 ? -4.376 8.203 3.359 1.00 88.00 102 LEU A O 1
ATOM 868 N N . ALA A 1 103 ? -2.150 7.949 3.424 1.00 91.12 103 ALA A N 1
ATOM 869 C CA . ALA A 1 103 ? -2.025 8.359 4.815 1.00 91.12 103 ALA A CA 1
ATOM 870 C C . ALA A 1 103 ? -2.502 9.807 5.038 1.00 91.12 103 ALA A C 1
ATOM 872 O O . ALA A 1 103 ? -3.248 10.077 5.978 1.00 91.12 103 ALA A O 1
ATOM 873 N N . ALA A 1 104 ? -2.131 10.730 4.147 1.00 88.19 104 ALA A N 1
ATOM 874 C CA . ALA A 1 104 ? -2.585 12.116 4.213 1.00 88.19 104 ALA A CA 1
ATOM 875 C C . ALA A 1 104 ? -4.112 12.238 4.050 1.00 88.19 104 ALA A C 1
ATOM 877 O O . ALA A 1 104 ? -4.749 12.970 4.802 1.00 88.19 104 ALA A O 1
ATOM 878 N N . TYR A 1 105 ? -4.709 11.492 3.115 1.00 86.19 105 TYR A N 1
ATOM 879 C CA . TYR A 1 105 ? -6.164 11.458 2.910 1.00 86.19 105 TYR A CA 1
ATOM 880 C C . TYR A 1 105 ? -6.918 10.925 4.131 1.00 86.19 105 TYR A C 1
ATOM 882 O O . TYR A 1 105 ? -7.969 11.444 4.492 1.00 86.19 105 TYR A O 1
ATOM 890 N N . MET A 1 106 ? -6.347 9.935 4.816 1.00 89.12 106 MET A N 1
ATOM 891 C CA . MET A 1 106 ? -6.877 9.411 6.076 1.00 89.12 106 MET A CA 1
ATOM 892 C C . MET A 1 106 ? -6.708 10.377 7.264 1.00 89.12 106 MET A C 1
ATOM 894 O O . MET A 1 106 ? -7.131 10.059 8.373 1.00 89.12 106 MET A O 1
ATOM 898 N N . GLY A 1 107 ? -6.096 11.547 7.054 1.00 91.94 107 GLY A N 1
ATOM 899 C CA . GLY A 1 107 ? -5.922 12.579 8.073 1.00 91.94 107 GLY A CA 1
ATOM 900 C C . GLY A 1 107 ? -4.714 12.374 8.990 1.00 91.94 107 GLY A C 1
ATOM 901 O O . GLY A 1 107 ? -4.608 13.066 10.003 1.00 91.94 107 GLY A O 1
ATOM 902 N N . PHE A 1 108 ? -3.792 11.458 8.670 1.00 93.94 108 PHE A N 1
ATOM 903 C CA . PHE A 1 108 ? -2.574 11.287 9.465 1.00 93.94 108 PHE A CA 1
ATOM 904 C C . PHE A 1 108 ? -1.627 12.484 9.282 1.00 93.94 108 PHE A C 1
ATOM 906 O O . PHE A 1 108 ? -1.228 12.813 8.165 1.00 93.94 108 PHE A O 1
ATOM 913 N N . ASN A 1 109 ? -1.245 13.124 10.390 1.00 92.50 109 ASN A N 1
ATOM 914 C CA . ASN A 1 109 ? -0.296 14.237 10.430 1.00 92.50 109 ASN A CA 1
ATOM 915 C C . ASN A 1 109 ? 0.297 14.364 11.852 1.00 92.50 109 ASN A C 1
ATOM 917 O O . ASN A 1 109 ? -0.489 14.458 12.799 1.00 92.50 109 ASN A O 1
ATOM 921 N N . PRO A 1 110 ? 1.632 14.398 12.045 1.00 93.06 110 PRO A N 1
ATOM 922 C CA . PRO A 1 110 ? 2.701 14.308 11.039 1.00 93.06 110 PRO A CA 1
ATOM 923 C C . PRO A 1 110 ? 2.899 12.895 10.468 1.00 93.06 110 PRO A C 1
ATOM 925 O O . PRO A 1 110 ? 2.499 11.901 11.071 1.00 93.06 110 PRO A O 1
ATOM 928 N N . LEU A 1 111 ? 3.540 12.810 9.297 1.00 91.75 111 LEU A N 1
ATOM 929 C CA . LEU A 1 111 ? 3.948 11.548 8.672 1.00 91.75 111 LEU A CA 1
ATOM 930 C C . LEU A 1 111 ? 5.434 11.283 8.938 1.00 91.75 111 LEU A C 1
ATOM 932 O O . LEU A 1 111 ? 6.279 12.122 8.628 1.00 91.75 111 LEU A O 1
ATOM 936 N N . TYR A 1 112 ? 5.746 10.100 9.468 1.00 92.06 112 TYR A N 1
ATOM 937 C CA . TYR A 1 112 ? 7.115 9.624 9.668 1.00 92.06 112 TYR A CA 1
ATOM 938 C C . TYR A 1 112 ? 7.411 8.480 8.701 1.00 92.06 112 TYR A C 1
ATOM 940 O O . TYR A 1 112 ? 6.649 7.516 8.615 1.00 92.06 112 TYR A O 1
ATOM 948 N N . PHE A 1 113 ? 8.530 8.580 7.991 1.00 90.06 113 PHE A N 1
ATOM 949 C CA . PHE A 1 113 ? 8.960 7.590 7.010 1.00 90.06 113 PHE A CA 1
ATOM 950 C C . PHE A 1 113 ? 10.095 6.751 7.583 1.00 90.06 113 PHE A C 1
ATOM 952 O O . PHE A 1 113 ? 11.139 7.283 7.945 1.00 90.06 113 PHE A O 1
ATOM 959 N N . VAL A 1 114 ? 9.887 5.438 7.656 1.00 86.94 114 VAL A N 1
ATOM 960 C CA . VAL A 1 114 ? 10.875 4.475 8.158 1.00 86.94 114 VAL A CA 1
ATOM 961 C C . VAL A 1 114 ? 11.190 3.478 7.048 1.00 86.94 114 VAL A C 1
ATOM 963 O O . VAL A 1 114 ? 10.279 3.024 6.355 1.00 86.94 114 VAL A O 1
ATOM 966 N N . GLY A 1 115 ? 12.473 3.160 6.853 1.00 83.19 115 GLY A N 1
ATOM 967 C CA . GLY A 1 115 ? 12.917 2.197 5.836 1.00 83.19 115 GLY A CA 1
ATOM 968 C C . GLY A 1 115 ? 12.643 2.634 4.391 1.00 83.19 115 GLY A C 1
ATOM 969 O O . GLY A 1 115 ? 12.392 1.802 3.527 1.00 83.19 115 GLY A O 1
ATOM 970 N N . CYS A 1 116 ? 12.633 3.942 4.128 1.00 85.75 116 CYS A N 1
ATOM 971 C CA . CYS A 1 116 ? 12.413 4.508 2.797 1.00 85.75 116 CYS A CA 1
ATOM 972 C C . CYS A 1 116 ? 13.756 4.790 2.106 1.00 85.75 116 CYS A C 1
ATOM 974 O O . CYS A 1 116 ? 14.147 5.942 1.957 1.00 85.75 116 CYS A O 1
ATOM 976 N N . ASP A 1 117 ? 14.457 3.730 1.699 1.00 81.62 117 ASP A N 1
ATOM 977 C CA . ASP A 1 117 ? 15.801 3.785 1.091 1.00 81.62 117 ASP A CA 1
ATOM 978 C C . ASP A 1 117 ? 15.839 4.301 -0.364 1.00 81.62 117 ASP A C 1
ATOM 980 O O . ASP A 1 117 ? 16.911 4.521 -0.926 1.00 81.62 117 ASP A O 1
ATOM 984 N N . LEU A 1 118 ? 14.667 4.479 -0.986 1.00 80.38 118 LEU A N 1
ATOM 985 C CA . LEU A 1 118 ? 14.487 4.916 -2.375 1.00 80.38 118 LEU A CA 1
ATOM 986 C C . LEU A 1 118 ? 15.197 4.030 -3.415 1.00 80.38 118 LEU A C 1
ATOM 988 O O . LEU A 1 118 ? 15.626 4.504 -4.467 1.00 80.38 118 LEU A O 1
ATOM 992 N N . GLY A 1 119 ? 15.265 2.721 -3.165 1.00 72.38 119 GLY A N 1
ATOM 993 C CA . GLY A 1 119 ? 15.846 1.763 -4.103 1.00 72.38 119 GLY A CA 1
ATOM 994 C C . GLY A 1 119 ? 17.370 1.776 -4.111 1.00 72.38 119 GLY A C 1
ATOM 995 O O . GLY A 1 119 ? 17.976 1.435 -5.134 1.00 72.38 119 GLY A O 1
ATOM 996 N N . TRP A 1 120 ? 17.982 2.160 -2.990 1.00 72.62 120 TRP A N 1
ATOM 997 C CA . TRP A 1 120 ? 19.414 2.022 -2.789 1.00 72.62 120 TRP A CA 1
ATOM 998 C C . TRP A 1 120 ? 19.855 0.582 -3.070 1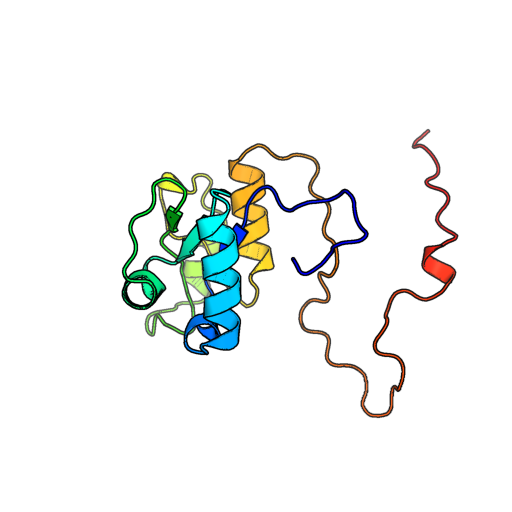.00 72.62 120 TRP A C 1
ATOM 1000 O O . TRP A 1 120 ? 19.297 -0.395 -2.572 1.00 72.62 120 TRP A O 1
ATOM 1010 N N . LYS A 1 121 ? 20.864 0.451 -3.925 1.00 67.56 121 LYS A N 1
ATOM 1011 C CA . LYS A 1 121 ? 21.547 -0.810 -4.189 1.00 67.56 121 LYS A CA 1
ATOM 1012 C C . LYS A 1 121 ? 22.934 -0.608 -3.616 1.00 67.56 121 LYS A C 1
ATOM 1014 O O . LYS A 1 121 ? 23.658 0.234 -4.141 1.00 67.56 121 LYS A O 1
ATOM 1019 N N . GLY A 1 122 ? 23.249 -1.320 -2.534 1.00 67.75 122 GLY A N 1
ATOM 1020 C CA . GLY A 1 122 ? 24.536 -1.220 -1.845 1.00 67.75 122 GLY A CA 1
ATOM 1021 C C . GLY A 1 122 ? 25.718 -1.161 -2.812 1.00 67.75 122 GLY A C 1
ATOM 1022 O O . GLY A 1 122 ? 25.678 -1.721 -3.916 1.00 67.75 122 GLY A O 1
ATOM 1023 N N . ILE A 1 123 ? 26.773 -0.455 -2.414 1.00 74.00 123 ILE A N 1
ATOM 1024 C CA . ILE A 1 123 ? 27.976 -0.347 -3.235 1.00 74.00 123 ILE A CA 1
ATOM 1025 C C . ILE A 1 123 ? 28.567 -1.753 -3.381 1.00 74.00 123 ILE A C 1
ATOM 1027 O O . ILE A 1 123 ? 28.653 -2.520 -2.426 1.00 74.00 123 ILE A O 1
ATOM 1031 N N . LYS A 1 124 ? 28.955 -2.135 -4.600 1.00 74.50 124 LYS A N 1
ATOM 1032 C CA . LYS A 1 124 ? 29.528 -3.462 -4.847 1.00 74.50 124 LYS A CA 1
ATOM 1033 C C . LYS A 1 124 ? 30.790 -3.648 -3.992 1.00 74.50 124 LYS A C 1
ATOM 1035 O O . LYS A 1 124 ? 31.775 -2.952 -4.214 1.00 74.50 124 LYS A O 1
ATOM 1040 N N . GLY A 1 125 ? 30.762 -4.621 -3.081 1.00 76.00 125 GLY A N 1
ATOM 1041 C CA . GLY A 1 125 ? 31.849 -4.894 -2.132 1.00 76.00 125 GLY A CA 1
ATOM 1042 C C . GLY A 1 125 ? 31.578 -4.396 -0.712 1.00 76.00 125 GLY A C 1
ATOM 1043 O O . GLY A 1 125 ? 32.351 -4.722 0.182 1.00 76.00 125 GLY A O 1
ATOM 1044 N N . ASP A 1 126 ? 30.481 -3.670 -0.503 1.00 70.25 126 ASP A N 1
ATOM 1045 C CA . ASP A 1 126 ? 29.989 -3.343 0.825 1.00 70.25 126 ASP A CA 1
ATOM 1046 C C . ASP A 1 126 ? 29.391 -4.594 1.479 1.00 70.25 126 ASP A C 1
ATOM 1048 O O . ASP A 1 126 ? 28.552 -5.288 0.891 1.00 70.25 126 ASP A O 1
ATOM 1052 N N . THR A 1 127 ? 29.886 -4.927 2.666 1.00 66.62 127 THR A N 1
ATOM 1053 C CA . THR A 1 127 ? 29.388 -6.057 3.457 1.00 66.62 127 THR A CA 1
ATOM 1054 C C . THR A 1 127 ? 28.300 -5.634 4.427 1.00 66.62 127 THR A C 1
ATOM 1056 O O . THR A 1 127 ? 27.602 -6.509 4.941 1.00 66.62 127 THR A O 1
ATOM 1059 N N . ASP A 1 128 ? 28.158 -4.331 4.675 1.00 62.56 128 ASP A N 1
ATOM 1060 C CA . ASP A 1 128 ? 27.136 -3.807 5.562 1.00 62.56 128 ASP A CA 1
ATOM 1061 C C . ASP A 1 128 ? 25.904 -3.396 4.750 1.00 62.56 128 ASP A C 1
ATOM 1063 O O . ASP A 1 128 ? 25.939 -2.505 3.902 1.00 62.56 128 ASP A O 1
ATOM 1067 N N . GLN A 1 129 ? 24.809 -4.129 4.947 1.00 59.12 129 GLN A N 1
ATOM 1068 C CA . GLN A 1 129 ? 23.511 -3.796 4.355 1.00 59.12 129 GLN A CA 1
ATOM 1069 C C . GLN A 1 129 ? 22.659 -2.955 5.307 1.00 59.12 129 GLN A C 1
ATOM 1071 O O . GLN A 1 129 ? 21.556 -2.559 4.927 1.00 59.12 129 GLN A O 1
ATOM 1076 N N . ASP A 1 130 ? 23.141 -2.719 6.532 1.00 63.09 130 ASP A N 1
ATOM 1077 C CA . ASP A 1 130 ? 22.498 -1.829 7.478 1.00 63.09 130 ASP A CA 1
ATOM 1078 C C . ASP A 1 130 ? 23.017 -0.403 7.265 1.00 63.09 130 ASP A C 1
ATOM 1080 O O . ASP A 1 130 ? 24.215 -0.138 7.199 1.00 63.09 130 ASP A O 1
ATOM 1084 N N . HIS A 1 131 ? 22.090 0.533 7.090 1.00 61.34 131 HIS A N 1
ATOM 1085 C CA . HIS A 1 131 ? 22.405 1.954 6.922 1.00 61.34 131 HIS A CA 1
ATOM 1086 C C . HIS A 1 131 ? 22.211 2.739 8.218 1.00 61.34 131 HIS A C 1
ATOM 1088 O O . HIS A 1 131 ? 22.437 3.949 8.242 1.00 61.34 131 HIS A O 1
ATOM 1094 N N . PHE A 1 132 ? 21.781 2.063 9.283 1.00 61.22 132 PHE A N 1
ATOM 1095 C CA . PHE A 1 132 ? 21.705 2.621 10.620 1.00 61.22 132 PHE A CA 1
ATOM 1096 C C . PHE A 1 132 ? 23.015 2.311 11.343 1.00 61.22 132 PHE A C 1
ATOM 1098 O O . PHE A 1 132 ? 23.117 1.351 12.102 1.00 61.22 132 PHE A O 1
ATOM 1105 N N . ASP A 1 133 ? 24.044 3.118 11.081 1.00 62.19 133 ASP A N 1
ATOM 1106 C CA . ASP A 1 133 ? 25.250 3.069 11.903 1.00 62.19 133 ASP A CA 1
ATOM 1107 C C . ASP A 1 133 ? 24.983 3.667 13.300 1.00 62.19 133 ASP A C 1
ATOM 1109 O O . ASP A 1 133 ? 23.944 4.281 13.572 1.00 62.19 133 ASP A O 1
ATOM 1113 N N . SER A 1 134 ? 25.940 3.505 14.211 1.00 67.44 134 SER A N 1
ATOM 1114 C CA . SER A 1 134 ? 25.819 4.003 15.585 1.00 67.44 134 SER A CA 1
ATOM 1115 C C . SER A 1 134 ? 25.685 5.529 15.693 1.00 67.44 134 SER A C 1
ATOM 1117 O O . SER A 1 134 ? 25.310 6.022 16.755 1.00 67.44 134 SER A O 1
ATOM 1119 N N . SER A 1 135 ? 25.927 6.300 14.624 1.00 58.66 135 SER A N 1
ATOM 1120 C CA . SER A 1 135 ? 25.710 7.753 14.632 1.00 58.66 135 SER A CA 1
ATOM 1121 C C . SER A 1 135 ? 24.225 8.134 14.665 1.00 58.66 135 SER A C 1
ATOM 1123 O O . SER A 1 135 ? 23.887 9.240 15.092 1.00 58.66 135 SER A O 1
ATOM 1125 N N . TYR A 1 136 ? 23.325 7.210 14.307 1.00 57.19 136 TYR A N 1
ATOM 1126 C CA . TYR A 1 136 ? 21.878 7.393 14.449 1.00 57.19 136 TYR A CA 1
ATOM 1127 C C . TYR A 1 136 ? 21.389 7.272 15.900 1.00 57.19 136 TYR A C 1
ATOM 1129 O O . TYR A 1 136 ? 20.292 7.738 16.210 1.00 57.19 136 TYR A O 1
ATOM 1137 N N . GLU A 1 137 ? 22.179 6.686 16.805 1.00 61.22 137 GLU A N 1
ATOM 1138 C CA . GLU A 1 137 ? 21.821 6.586 18.226 1.00 61.22 137 GLU A CA 1
ATOM 1139 C C . GLU A 1 137 ? 22.057 7.904 18.988 1.00 61.22 137 GLU A C 1
ATOM 1141 O O . GLU A 1 137 ? 21.468 8.117 20.048 1.00 61.22 137 GLU A O 1
ATOM 1146 N N . ASP A 1 138 ? 22.858 8.824 18.432 1.00 56.88 138 ASP A N 1
ATOM 1147 C CA . ASP A 1 138 ? 23.300 10.053 19.112 1.00 56.88 138 ASP A CA 1
ATOM 1148 C C . ASP A 1 138 ? 22.434 11.293 18.797 1.00 56.88 138 ASP A C 1
ATOM 1150 O O . ASP A 1 138 ? 22.727 12.423 19.205 1.00 56.88 138 ASP A O 1
ATOM 1154 N N . THR A 1 139 ? 21.300 11.123 18.107 1.00 51.84 139 THR A N 1
ATOM 1155 C CA . THR A 1 139 ? 20.332 12.216 17.945 1.00 51.84 139 THR A CA 1
ATOM 1156 C C . THR A 1 139 ? 19.474 12.344 19.198 1.00 51.84 139 THR A C 1
ATOM 1158 O O . THR A 1 139 ? 18.304 11.957 19.237 1.00 51.84 139 THR A O 1
ATOM 1161 N N . THR A 1 140 ? 20.039 12.950 20.241 1.00 52.91 140 THR A N 1
ATOM 1162 C CA . THR A 1 140 ? 19.219 13.642 21.236 1.00 52.91 140 THR A CA 1
ATOM 1163 C C . THR A 1 140 ? 18.326 14.6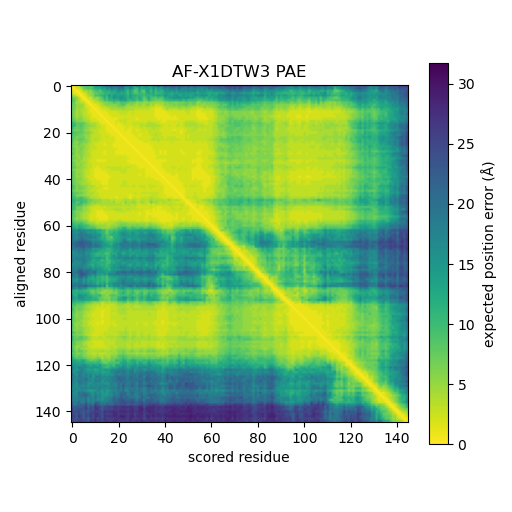24 20.477 1.00 52.91 140 THR A C 1
ATOM 1165 O O . THR A 1 140 ? 18.799 15.622 19.935 1.00 52.91 140 THR A O 1
ATOM 1168 N N . PHE A 1 141 ? 17.029 14.318 20.372 1.00 50.25 141 PHE A N 1
ATOM 1169 C CA . PHE A 1 141 ? 16.019 15.239 19.860 1.00 50.25 141 PHE A CA 1
ATOM 1170 C C . PHE A 1 141 ? 16.081 16.512 20.711 1.00 50.25 141 PHE A C 1
ATOM 1172 O O . PHE A 1 141 ? 15.456 16.607 21.770 1.00 50.25 141 PHE A O 1
ATOM 1179 N N . ARG A 1 142 ? 16.882 17.494 20.287 1.00 47.06 142 ARG A N 1
ATOM 1180 C CA . ARG A 1 142 ? 16.876 18.823 20.886 1.00 47.06 142 ARG A CA 1
ATOM 1181 C C . ARG A 1 142 ? 15.483 19.376 20.636 1.00 47.06 142 ARG A C 1
ATOM 1183 O O . ARG A 1 142 ? 15.103 19.603 19.489 1.00 47.06 142 ARG A O 1
ATOM 1190 N N . LYS A 1 143 ? 14.702 19.513 21.712 1.00 38.00 143 LYS A N 1
ATOM 1191 C CA . LYS A 1 143 ? 13.395 20.169 21.664 1.00 38.00 143 LYS A CA 1
ATOM 1192 C C . LYS A 1 143 ? 13.557 21.506 20.928 1.00 38.00 143 LYS A C 1
ATOM 1194 O O . LYS A 1 143 ? 14.517 22.218 21.233 1.00 38.00 143 LYS A O 1
ATOM 1199 N N . PRO A 1 144 ? 12.665 21.843 19.985 1.00 49.53 144 PRO A N 1
ATOM 1200 C CA . PRO A 1 144 ? 12.674 23.169 19.392 1.00 49.53 144 PRO A CA 1
ATOM 1201 C C . PRO A 1 144 ? 12.480 24.203 20.509 1.00 49.53 144 PRO A C 1
ATOM 1203 O O . PRO A 1 144 ? 11.607 24.036 21.364 1.00 49.53 144 PRO A O 1
ATOM 1206 N N . SER A 1 145 ? 13.370 25.196 20.524 1.00 56.56 145 SER A N 1
ATOM 1207 C CA . SER A 1 145 ? 13.324 26.384 21.384 1.00 56.56 145 SER A CA 1
ATOM 1208 C C . SER A 1 145 ? 12.162 27.293 21.022 1.00 56.56 145 SER A C 1
ATOM 1210 O O . SER A 1 145 ? 11.960 27.465 19.797 1.00 56.56 145 SER A O 1
#